Protein AF-A0A962SXX5-F1 (afdb_monomer_lite)

Foldseek 3Di:
DDPDPVNVVVVVVVVVVVVVVVVLVVLVVVLVVLVVVLVVLCVVLVVLLVVLVVVLVVDDDPVNVVSVVSNVVSVVVNVVSVVVSQVSCVVSVNNDDDDDDDDPVVVVVVVQVVVVVVCVVVVHDDDDDDDD

pLDDT: mean 90.06, std 7.4, range [48.88, 96.25]

Structure (mmCIF, N/CA/C/O backbone):
data_AF-A0A962SXX5-F1
#
_entry.id   AF-A0A962SXX5-F1
#
loop_
_atom_site.group_PDB
_atom_site.id
_atom_site.type_symbol
_atom_site.label_atom_id
_atom_site.label_alt_id
_atom_site.label_comp_id
_atom_site.label_asym_id
_atom_site.label_entity_id
_atom_site.label_seq_id
_atom_site.pdbx_PDB_ins_code
_atom_site.Cartn_x
_atom_site.Cartn_y
_atom_site.Cartn_z
_atom_site.occupancy
_atom_site.B_iso_or_equiv
_atom_site.auth_seq_id
_atom_site.auth_comp_id
_atom_site.auth_asym_id
_atom_site.auth_atom_id
_atom_site.pdbx_PDB_model_num
ATOM 1 N N . MET A 1 1 ? -29.299 -9.006 51.565 1.00 48.88 1 MET A N 1
ATOM 2 C CA . MET A 1 1 ? -28.475 -8.258 50.596 1.00 48.88 1 MET A CA 1
ATOM 3 C C . MET A 1 1 ? -28.965 -8.668 49.221 1.00 48.88 1 MET A C 1
ATOM 5 O O . MET A 1 1 ? -28.519 -9.676 48.695 1.00 48.88 1 MET A O 1
ATOM 9 N N . SER A 1 2 ? -30.019 -8.005 48.750 1.00 51.28 2 SER A N 1
ATOM 10 C CA . SER A 1 2 ? -30.681 -8.335 47.489 1.00 51.28 2 SER A CA 1
ATOM 11 C C . SER A 1 2 ? -29.901 -7.634 46.387 1.00 51.28 2 SER A C 1
ATOM 13 O O . SER A 1 2 ? -29.939 -6.412 46.320 1.00 51.28 2 SER A O 1
ATOM 15 N N . THR A 1 3 ? -29.122 -8.369 45.598 1.00 60.16 3 THR A N 1
ATOM 16 C CA . THR A 1 3 ? -28.540 -7.825 44.368 1.00 60.16 3 THR A CA 1
ATOM 17 C C . THR A 1 3 ? -29.693 -7.527 43.423 1.00 60.16 3 THR A C 1
ATOM 19 O O . THR A 1 3 ? -30.331 -8.451 42.917 1.00 60.16 3 THR A O 1
ATOM 22 N N . ASP A 1 4 ? -30.004 -6.243 43.281 1.00 75.00 4 ASP A N 1
ATOM 23 C CA . ASP A 1 4 ? -31.026 -5.744 42.374 1.00 75.00 4 ASP A CA 1
ATOM 24 C C . ASP A 1 4 ? -30.645 -6.156 40.937 1.00 75.00 4 ASP A C 1
ATOM 26 O O . ASP A 1 4 ? -29.488 -5.971 40.541 1.00 75.00 4 ASP A O 1
ATOM 30 N N . PRO A 1 5 ? -31.563 -6.738 40.141 1.00 72.44 5 PRO A N 1
ATOM 31 C CA . PRO A 1 5 ? -31.323 -7.037 38.730 1.00 72.44 5 PRO A CA 1
ATOM 32 C C . PRO A 1 5 ? -30.720 -5.860 37.944 1.00 72.44 5 PRO A C 1
ATOM 34 O O . PRO A 1 5 ? -29.939 -6.084 37.020 1.00 72.44 5 PRO A O 1
ATOM 37 N N . SER A 1 6 ? -31.027 -4.617 38.334 1.00 78.56 6 SER A N 1
ATOM 38 C CA . SER A 1 6 ? -30.458 -3.404 37.734 1.00 78.56 6 SER A CA 1
ATOM 39 C C . SER A 1 6 ? -28.938 -3.284 37.931 1.00 78.56 6 SER A C 1
ATOM 41 O O . SER A 1 6 ? -28.228 -2.888 37.004 1.00 78.56 6 SER A O 1
ATOM 43 N N . ASP A 1 7 ? -28.407 -3.671 39.094 1.00 84.50 7 ASP A N 1
ATOM 44 C CA . ASP A 1 7 ? -26.971 -3.569 39.397 1.00 84.50 7 ASP A CA 1
ATOM 45 C C . ASP A 1 7 ? -26.148 -4.577 38.583 1.00 84.50 7 ASP A C 1
ATOM 47 O O . ASP A 1 7 ? -25.047 -4.272 38.117 1.00 84.50 7 ASP A O 1
ATOM 51 N N . ALA A 1 8 ? -26.700 -5.775 38.359 1.00 86.12 8 ALA A N 1
ATOM 52 C CA . ALA A 1 8 ? -26.064 -6.807 37.543 1.00 86.12 8 ALA A CA 1
ATOM 53 C C . ALA A 1 8 ? -25.975 -6.390 36.065 1.00 86.12 8 ALA A C 1
ATOM 55 O O . ALA A 1 8 ? -24.925 -6.556 35.440 1.00 86.12 8 ALA A O 1
ATOM 56 N N . VAL A 1 9 ? -27.041 -5.787 35.525 1.00 90.81 9 VAL A N 1
ATOM 57 C CA . VAL A 1 9 ? -27.070 -5.265 34.148 1.00 90.81 9 VAL A CA 1
ATOM 58 C C . VAL A 1 9 ? -26.069 -4.119 33.979 1.00 90.81 9 VAL A C 1
ATOM 60 O O . VAL A 1 9 ? -25.283 -4.128 33.033 1.00 90.81 9 VAL A O 1
ATOM 63 N N . GLN A 1 10 ? -26.011 -3.175 34.923 1.00 92.06 10 GLN A N 1
ATOM 64 C CA . GLN A 1 10 ? -25.054 -2.061 34.870 1.00 92.06 10 GLN A CA 1
ATOM 65 C C . GLN A 1 10 ? -23.593 -2.524 34.975 1.00 92.06 10 GLN A C 1
ATOM 67 O O . GLN A 1 10 ? -22.716 -2.000 34.280 1.00 92.06 10 GLN A O 1
ATOM 72 N N . ALA A 1 11 ? -23.309 -3.517 35.823 1.00 91.31 11 ALA A N 1
ATOM 73 C CA . ALA A 1 11 ? -21.978 -4.108 35.926 1.00 91.31 11 ALA A CA 1
ATOM 74 C C . ALA A 1 11 ? -21.571 -4.813 34.621 1.00 91.31 11 ALA A C 1
ATOM 76 O O . ALA A 1 11 ? -20.440 -4.639 34.155 1.00 91.31 11 ALA A O 1
ATOM 77 N N . GLN A 1 12 ? -22.500 -5.547 34.001 1.00 93.69 12 GLN A N 1
ATOM 78 C CA . GLN A 1 12 ? -22.280 -6.227 32.726 1.00 93.69 12 GLN A CA 1
ATOM 79 C C . GLN A 1 12 ? -22.055 -5.232 31.579 1.00 93.69 12 GLN A C 1
ATOM 81 O O . GLN A 1 12 ? -21.103 -5.391 30.815 1.00 93.69 12 GLN A O 1
ATOM 86 N N . GLU A 1 13 ? -22.851 -4.163 31.488 1.00 94.44 13 GLU A N 1
ATOM 87 C CA . GLU A 1 13 ? -22.635 -3.086 30.513 1.00 94.44 13 GLU A CA 1
ATOM 88 C C . GLU A 1 13 ? -21.265 -2.425 30.684 1.00 94.44 13 GLU A C 1
ATOM 90 O O . GLU A 1 13 ? -20.565 -2.166 29.702 1.00 94.44 13 GLU A O 1
ATOM 95 N N . ARG A 1 14 ? -20.844 -2.166 31.928 1.00 94.31 14 ARG A N 1
ATOM 96 C CA . ARG A 1 14 ? -19.524 -1.587 32.202 1.00 94.31 14 ARG A CA 1
ATOM 97 C C . ARG A 1 14 ? -18.401 -2.535 31.775 1.00 94.31 14 ARG A C 1
ATOM 99 O O . ARG A 1 14 ? -17.416 -2.071 31.201 1.00 94.31 14 ARG A O 1
ATOM 106 N N . GLN A 1 15 ? -18.538 -3.839 32.020 1.00 95.19 15 GLN A N 1
ATOM 107 C CA . GLN A 1 15 ? -17.569 -4.835 31.555 1.00 95.19 15 GLN A CA 1
ATOM 108 C C . GLN A 1 15 ? -17.505 -4.907 30.026 1.00 95.19 15 GLN A C 1
ATOM 110 O O . GLN A 1 15 ? -16.404 -4.914 29.478 1.00 95.19 15 GLN A O 1
ATOM 115 N N . LEU A 1 16 ? -18.654 -4.891 29.346 1.00 94.62 16 LEU A N 1
ATOM 116 C CA . LEU A 1 16 ? -18.737 -4.851 27.883 1.00 94.62 16 LEU A CA 1
ATOM 117 C C . LEU A 1 16 ? -18.032 -3.614 27.315 1.00 94.62 16 LEU A C 1
ATOM 119 O O . LEU A 1 16 ? -17.178 -3.752 26.444 1.00 94.62 16 LEU A O 1
ATOM 123 N N . ARG A 1 17 ? -18.305 -2.422 27.862 1.00 94.88 17 ARG A N 1
ATOM 124 C CA . ARG A 1 17 ? -17.643 -1.176 27.433 1.00 94.88 17 ARG A CA 1
ATOM 125 C C . ARG A 1 17 ? -16.131 -1.212 27.654 1.00 94.88 17 ARG A C 1
ATOM 127 O O . ARG A 1 17 ? -15.379 -0.779 26.789 1.00 94.88 17 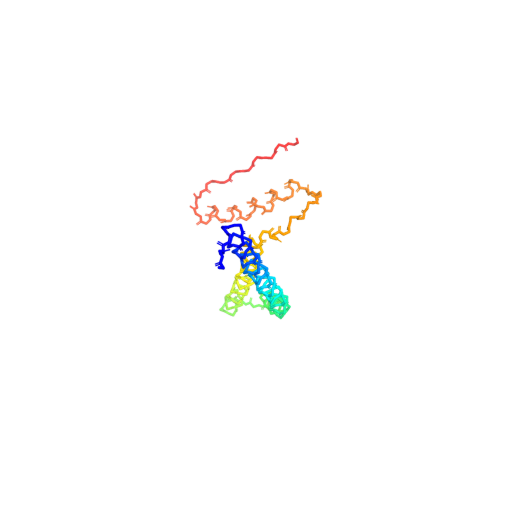ARG A O 1
ATOM 134 N N . LEU A 1 18 ? -15.670 -1.740 28.790 1.00 95.19 18 LEU A N 1
ATOM 135 C CA . LEU A 1 18 ? -14.236 -1.883 29.071 1.00 95.19 18 LEU A CA 1
ATOM 136 C C . LEU A 1 18 ? -13.558 -2.880 28.125 1.00 95.19 18 LEU A C 1
ATOM 138 O O . LEU A 1 18 ? -12.444 -2.629 27.668 1.00 95.19 18 LEU A O 1
ATOM 142 N N . ALA A 1 19 ? -14.214 -4.003 27.830 1.00 93.62 19 ALA A N 1
ATOM 143 C CA . ALA A 1 19 ? -13.713 -4.987 26.878 1.00 93.62 19 ALA A CA 1
ATOM 144 C C . ALA A 1 19 ? -13.637 -4.400 25.460 1.00 93.62 19 ALA A C 1
ATOM 146 O O . ALA A 1 19 ? -12.619 -4.562 24.790 1.00 93.62 19 ALA A O 1
ATOM 147 N N . GLN A 1 20 ? -14.666 -3.657 25.046 1.00 93.06 20 GLN A N 1
ATOM 148 C CA . GLN A 1 20 ? -14.701 -2.969 23.760 1.00 93.06 20 GLN A CA 1
ATOM 149 C C . GLN A 1 20 ? -13.585 -1.920 23.646 1.00 93.06 20 GLN A C 1
ATOM 151 O O . GLN A 1 20 ? -12.819 -1.954 22.689 1.00 93.06 20 GLN A O 1
ATOM 156 N N . ALA A 1 21 ? -13.417 -1.056 24.652 1.00 92.31 21 ALA A N 1
ATOM 157 C CA . ALA A 1 21 ? -12.369 -0.034 24.647 1.00 92.31 21 ALA A CA 1
ATOM 158 C C . ALA A 1 21 ? -10.955 -0.638 24.552 1.00 92.31 21 ALA A C 1
ATOM 160 O O . ALA A 1 21 ? -10.106 -0.129 23.820 1.00 92.31 21 ALA A O 1
ATOM 161 N N . ARG A 1 22 ? -10.704 -1.759 25.246 1.00 92.88 22 ARG A N 1
ATOM 162 C CA . ARG A 1 22 ? -9.433 -2.497 25.140 1.00 92.88 22 ARG A CA 1
ATOM 163 C C . ARG A 1 22 ? -9.226 -3.101 23.752 1.00 92.88 22 ARG A C 1
ATOM 165 O O . ARG A 1 22 ? -8.109 -3.074 23.241 1.00 92.88 22 ARG A O 1
ATOM 172 N N . ALA A 1 23 ? -10.280 -3.642 23.143 1.00 89.12 23 ALA A N 1
ATOM 173 C CA . ALA A 1 23 ? -10.213 -4.180 21.787 1.00 89.12 23 ALA A CA 1
ATOM 174 C C . ALA A 1 23 ? -9.909 -3.077 20.755 1.00 89.12 23 ALA A C 1
ATOM 176 O O . ALA A 1 23 ? -9.050 -3.258 19.893 1.00 89.12 23 ALA A O 1
ATOM 177 N N . GLU A 1 24 ? -10.547 -1.912 20.884 1.00 89.44 24 GLU A N 1
ATOM 178 C CA . GLU A 1 24 ? -10.306 -0.740 20.031 1.00 89.44 24 GLU A CA 1
ATOM 179 C C . GLU A 1 24 ? -8.882 -0.188 20.192 1.00 89.44 24 GLU A C 1
ATOM 181 O O . GLU A 1 24 ? -8.228 0.168 19.211 1.00 89.44 24 GLU A O 1
ATOM 186 N N . GLU A 1 25 ? -8.356 -0.140 21.419 1.00 90.69 25 GLU A N 1
ATOM 187 C CA . GLU A 1 25 ? -6.965 0.239 21.679 1.00 90.69 25 GLU A CA 1
ATOM 188 C C . GLU A 1 25 ? -5.972 -0.724 21.014 1.00 90.69 25 GLU A C 1
ATOM 190 O O . GLU A 1 25 ? -5.072 -0.275 20.301 1.00 90.69 25 GLU A O 1
ATOM 195 N N . GLY A 1 26 ? -6.177 -2.035 21.172 1.00 89.06 26 GLY A N 1
ATOM 196 C CA . GLY A 1 26 ? -5.350 -3.051 20.520 1.00 89.06 26 GLY A CA 1
ATOM 197 C C . GLY A 1 26 ? -5.394 -2.960 18.991 1.00 89.06 26 GLY A C 1
ATOM 198 O O . GLY A 1 26 ? -4.352 -3.048 18.338 1.00 89.06 26 GLY A O 1
ATOM 199 N N . SER A 1 27 ? -6.578 -2.720 18.419 1.00 88.50 27 SER A N 1
ATOM 200 C CA . SER A 1 27 ? -6.754 -2.531 16.974 1.00 88.50 27 SER A CA 1
ATOM 201 C C . SER A 1 27 ? -5.981 -1.312 16.461 1.00 88.50 27 SER A C 1
ATOM 203 O O . SER A 1 27 ? -5.179 -1.427 15.531 1.00 88.50 27 SER A O 1
ATOM 205 N N . ARG A 1 28 ? -6.112 -0.159 17.132 1.00 88.69 28 ARG A N 1
ATOM 206 C CA . ARG A 1 28 ? -5.370 1.062 16.771 1.00 88.69 28 ARG A CA 1
ATOM 207 C C . ARG A 1 28 ? -3.857 0.868 16.840 1.00 88.69 28 ARG A C 1
ATOM 209 O O . ARG A 1 28 ? -3.155 1.283 15.921 1.00 88.69 28 ARG A O 1
ATOM 216 N N . ALA A 1 29 ? -3.354 0.221 17.893 1.00 90.44 29 ALA A N 1
ATOM 217 C CA . ALA A 1 29 ? -1.926 -0.059 18.033 1.00 90.44 29 ALA A CA 1
ATOM 218 C C . ALA A 1 29 ? -1.407 -0.963 16.902 1.00 90.44 29 ALA A C 1
ATOM 220 O O . ALA A 1 29 ? -0.347 -0.698 16.334 1.00 90.44 29 ALA A O 1
ATOM 221 N N . ARG A 1 30 ? -2.180 -1.991 16.524 1.00 90.00 30 ARG A N 1
ATOM 222 C CA . ARG A 1 30 ? -1.852 -2.886 15.406 1.00 90.00 30 ARG A CA 1
ATOM 223 C C . ARG A 1 30 ? -1.803 -2.142 14.070 1.00 90.00 30 ARG A C 1
ATOM 225 O O . ARG A 1 30 ? -0.859 -2.342 13.312 1.00 90.00 30 ARG A O 1
ATOM 232 N N . ILE A 1 31 ? -2.779 -1.277 13.790 1.00 91.12 31 ILE A N 1
ATOM 233 C CA . ILE A 1 31 ? -2.816 -0.481 12.553 1.00 91.12 31 ILE A CA 1
ATOM 234 C C . ILE A 1 31 ? -1.627 0.476 12.490 1.00 91.12 31 ILE A C 1
ATOM 236 O O . ILE A 1 31 ? -0.938 0.521 11.475 1.00 91.12 31 ILE A O 1
ATOM 240 N N . ALA A 1 32 ? -1.347 1.199 13.577 1.00 90.69 32 ALA A N 1
ATOM 241 C CA . ALA A 1 32 ? -0.216 2.121 13.639 1.00 90.69 32 ALA A CA 1
ATOM 242 C C . ALA A 1 32 ? 1.121 1.397 13.411 1.00 90.69 32 ALA A C 1
ATOM 244 O O . ALA A 1 32 ? 1.971 1.876 12.663 1.00 90.69 32 ALA A O 1
ATOM 245 N N . PHE A 1 33 ? 1.285 0.212 14.005 1.00 91.81 33 PHE A N 1
ATOM 246 C CA . PHE A 1 33 ? 2.454 -0.628 13.772 1.00 91.81 33 PHE A CA 1
ATOM 247 C C . PHE A 1 33 ? 2.588 -1.028 12.295 1.00 91.81 33 PHE A C 1
ATOM 249 O O . PHE A 1 33 ? 3.650 -0.835 11.705 1.00 91.81 33 PHE A O 1
ATOM 256 N N . LEU A 1 34 ? 1.514 -1.532 11.676 1.00 91.69 34 LEU A N 1
ATOM 257 C CA . LEU A 1 34 ? 1.523 -1.930 10.264 1.00 91.69 34 LEU A CA 1
ATOM 258 C C . LEU A 1 34 ? 1.790 -0.749 9.324 1.00 91.69 34 LEU A C 1
ATOM 260 O O . LEU A 1 34 ? 2.546 -0.898 8.367 1.00 91.69 34 LEU A O 1
ATOM 264 N N . ALA A 1 35 ? 1.220 0.423 9.606 1.00 90.69 35 ALA A N 1
ATOM 265 C CA . ALA A 1 35 ? 1.450 1.632 8.821 1.00 90.69 35 ALA A CA 1
ATOM 266 C C . ALA A 1 35 ? 2.928 2.049 8.858 1.00 90.69 35 ALA A C 1
ATOM 268 O O . ALA A 1 35 ? 3.535 2.266 7.809 1.00 90.69 35 ALA A O 1
ATOM 269 N N . ASN A 1 36 ? 3.532 2.080 10.050 1.00 91.94 36 ASN A N 1
ATOM 270 C CA . ASN A 1 36 ? 4.946 2.419 10.209 1.00 91.94 36 ASN A CA 1
ATOM 271 C C . ASN A 1 36 ? 5.85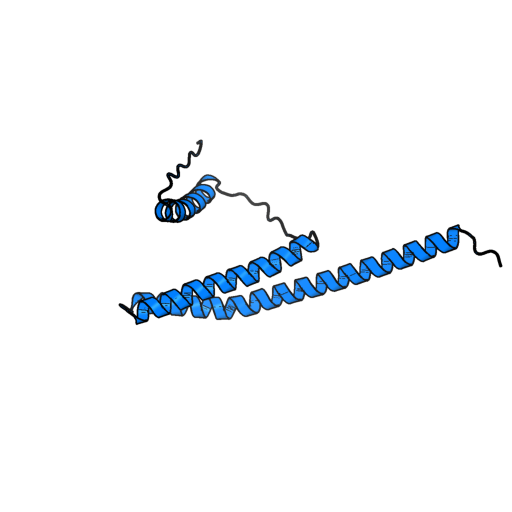2 1.418 9.481 1.00 91.94 36 ASN A C 1
ATOM 273 O O . ASN A 1 36 ? 6.713 1.823 8.703 1.00 91.94 36 ASN A O 1
ATOM 277 N N . MET A 1 37 ? 5.608 0.116 9.657 1.00 92.25 37 MET A N 1
ATOM 278 C CA . MET A 1 37 ? 6.356 -0.927 8.948 1.00 92.25 37 MET A CA 1
ATOM 279 C C . MET A 1 37 ? 6.189 -0.824 7.429 1.00 92.25 37 MET A C 1
ATOM 281 O O . MET A 1 37 ? 7.163 -0.973 6.697 1.00 92.25 37 MET A O 1
ATOM 285 N N . SER A 1 38 ? 4.988 -0.508 6.938 1.00 93.12 38 SER A N 1
ATOM 286 C CA . SER A 1 38 ? 4.740 -0.299 5.508 1.00 93.12 38 SER A CA 1
ATOM 287 C C . SER A 1 38 ? 5.595 0.837 4.940 1.00 93.12 38 SER A C 1
ATOM 289 O O . SER A 1 38 ? 6.239 0.670 3.902 1.00 93.12 38 SER A O 1
ATOM 291 N N . HIS A 1 39 ? 5.681 1.972 5.640 1.00 93.19 39 HIS A N 1
ATOM 292 C CA . HIS A 1 39 ? 6.539 3.089 5.238 1.00 93.19 39 HIS A CA 1
ATOM 293 C C . HIS A 1 39 ? 8.036 2.742 5.287 1.00 93.19 39 HIS A C 1
ATOM 295 O O . HIS A 1 39 ? 8.775 3.057 4.344 1.00 93.19 39 HIS A O 1
ATOM 301 N N . GLU A 1 40 ? 8.480 2.071 6.351 1.00 94.94 40 GLU A N 1
ATOM 302 C CA . GLU A 1 40 ? 9.881 1.678 6.531 1.00 94.94 40 GLU A CA 1
ATOM 303 C C . GLU A 1 40 ? 10.338 0.623 5.524 1.00 94.94 40 GLU A C 1
ATOM 305 O O . GLU A 1 40 ? 11.488 0.666 5.102 1.00 94.94 40 GLU A O 1
ATOM 310 N N . ILE A 1 41 ? 9.454 -0.281 5.086 1.00 92.50 41 ILE A N 1
ATOM 311 C CA . ILE A 1 41 ? 9.773 -1.281 4.056 1.00 92.50 41 ILE A CA 1
ATOM 312 C C . ILE A 1 41 ? 9.694 -0.677 2.651 1.00 92.50 41 ILE A C 1
ATOM 314 O O . ILE A 1 41 ? 10.536 -0.973 1.801 1.00 92.50 41 ILE A O 1
ATOM 318 N N . ARG A 1 42 ? 8.716 0.199 2.388 1.00 91.44 42 ARG A N 1
ATOM 319 C CA . ARG A 1 42 ? 8.548 0.829 1.070 1.00 91.44 42 ARG A CA 1
ATOM 320 C C . ARG A 1 42 ? 9.787 1.617 0.660 1.00 91.44 42 ARG A C 1
ATOM 322 O O . ARG A 1 42 ? 10.200 1.529 -0.486 1.00 91.44 42 ARG A O 1
ATOM 329 N N . THR A 1 43 ? 10.395 2.361 1.578 1.00 93.75 43 THR A N 1
ATOM 330 C CA . THR A 1 43 ? 11.556 3.217 1.278 1.00 93.75 43 THR A CA 1
ATOM 331 C C . THR A 1 43 ? 12.753 2.450 0.675 1.00 93.75 43 THR A C 1
ATOM 333 O O . THR A 1 43 ? 13.156 2.779 -0.445 1.00 93.75 43 THR A O 1
ATOM 336 N N . PRO A 1 44 ? 13.319 1.417 1.330 1.00 95.19 44 PRO A N 1
ATOM 337 C CA . PRO A 1 44 ? 14.408 0.629 0.758 1.00 95.19 44 PRO A CA 1
ATOM 338 C C . PRO A 1 44 ? 13.966 -0.175 -0.470 1.00 95.19 44 PRO A C 1
ATOM 340 O O . PRO A 1 44 ? 14.749 -0.328 -1.404 1.00 95.19 44 PRO A O 1
ATOM 343 N N . LEU A 1 45 ? 12.718 -0.653 -0.515 1.00 94.56 45 LEU A N 1
ATOM 344 C CA . LEU A 1 45 ? 12.220 -1.434 -1.647 1.00 94.56 45 LEU A CA 1
ATOM 345 C C . LEU A 1 45 ? 12.068 -0.586 -2.916 1.00 94.56 45 LEU A C 1
ATOM 347 O O . LEU A 1 45 ? 12.483 -1.019 -3.987 1.00 94.56 45 LEU A O 1
ATOM 351 N N . THR A 1 46 ? 11.571 0.647 -2.795 1.00 91.12 46 THR A N 1
ATOM 352 C CA . THR A 1 46 ? 11.531 1.622 -3.896 1.00 91.12 46 THR A CA 1
ATOM 353 C C . THR A 1 46 ? 12.935 1.914 -4.424 1.00 91.12 46 THR A C 1
ATOM 355 O O . THR A 1 46 ? 13.125 1.981 -5.636 1.00 91.12 46 THR A O 1
ATOM 358 N N . ALA A 1 47 ? 13.937 2.038 -3.545 1.00 96.25 47 ALA A N 1
ATOM 359 C CA . ALA A 1 47 ? 15.323 2.219 -3.975 1.00 96.25 47 ALA A CA 1
ATOM 360 C C . ALA A 1 47 ? 15.846 0.996 -4.751 1.00 96.25 47 ALA A C 1
ATOM 362 O O . ALA A 1 47 ? 16.415 1.156 -5.829 1.00 96.25 47 ALA A O 1
ATOM 363 N N . ILE A 1 48 ? 15.609 -0.223 -4.247 1.00 94.62 48 ILE A N 1
ATOM 364 C CA . ILE A 1 48 ? 15.979 -1.475 -4.933 1.00 94.62 48 ILE A CA 1
ATOM 365 C C . ILE A 1 48 ? 15.322 -1.557 -6.315 1.00 94.62 48 ILE A C 1
ATOM 367 O O . ILE A 1 48 ? 16.001 -1.880 -7.288 1.00 94.62 48 ILE A O 1
ATOM 371 N N . LEU A 1 49 ? 14.029 -1.238 -6.415 1.00 95.06 49 LEU A N 1
ATOM 372 C CA . LEU A 1 49 ? 13.294 -1.246 -7.680 1.00 95.06 49 LEU A CA 1
ATOM 373 C C . LEU A 1 49 ? 13.837 -0.207 -8.668 1.00 95.06 49 LEU A C 1
ATOM 375 O O . LEU A 1 49 ? 14.054 -0.551 -9.826 1.00 95.06 49 LEU A O 1
ATOM 379 N N . GLY A 1 50 ? 14.145 1.011 -8.213 1.00 93.62 50 GLY A N 1
ATOM 380 C CA . GLY A 1 50 ? 14.742 2.046 -9.065 1.00 93.62 50 GLY A CA 1
ATOM 381 C C . GLY A 1 50 ? 16.138 1.669 -9.579 1.00 93.62 50 GLY A C 1
ATOM 382 O O . GLY A 1 50 ? 16.464 1.901 -10.746 1.00 93.62 50 GLY A O 1
ATOM 383 N N . PHE A 1 51 ? 16.962 1.021 -8.747 1.00 95.62 51 PHE A N 1
ATOM 384 C CA . PHE A 1 51 ? 18.250 0.482 -9.199 1.00 95.62 51 PHE A CA 1
ATOM 385 C C . PHE A 1 51 ? 18.078 -0.682 -10.175 1.00 95.62 51 PHE A C 1
ATOM 387 O O . PHE A 1 51 ? 18.809 -0.752 -11.161 1.00 95.62 51 PHE A O 1
ATOM 394 N N . ALA A 1 52 ? 17.120 -1.577 -9.927 1.00 94.56 52 ALA A N 1
ATOM 395 C CA . ALA A 1 52 ? 16.811 -2.683 -10.826 1.00 94.56 52 ALA A CA 1
ATOM 396 C C . ALA A 1 52 ? 16.325 -2.172 -12.193 1.00 94.56 52 ALA A C 1
ATOM 398 O O . ALA A 1 52 ? 16.783 -2.663 -13.218 1.00 94.56 52 ALA A O 1
ATOM 399 N N . GLU A 1 53 ? 15.479 -1.141 -12.220 1.00 93.00 53 GLU A N 1
ATOM 400 C CA . GLU A 1 53 ? 15.040 -0.468 -13.447 1.00 93.00 53 GLU A CA 1
ATOM 401 C C . GLU A 1 53 ? 16.218 0.118 -14.228 1.00 93.00 53 GLU A C 1
ATOM 403 O O . GLU A 1 53 ? 16.444 -0.267 -15.375 1.00 93.00 53 GLU A O 1
ATOM 408 N N . THR A 1 54 ? 17.049 0.931 -13.569 1.00 95.50 54 THR A N 1
ATOM 409 C CA . THR A 1 54 ? 18.248 1.530 -14.183 1.00 95.50 54 THR A CA 1
ATOM 410 C C . THR A 1 54 ? 19.217 0.466 -14.718 1.00 95.50 54 THR A C 1
ATOM 412 O O . THR A 1 54 ? 19.862 0.644 -15.753 1.00 95.50 54 THR A O 1
ATOM 415 N N . LEU A 1 55 ? 19.359 -0.654 -14.003 1.00 94.81 55 LEU A N 1
ATOM 416 C CA . LEU A 1 55 ? 20.220 -1.758 -14.414 1.00 94.81 55 LEU A CA 1
ATOM 417 C C . LEU A 1 55 ? 19.629 -2.511 -15.617 1.00 94.81 55 LEU A C 1
ATOM 419 O O . LEU A 1 55 ? 20.366 -2.873 -16.534 1.00 94.81 55 LEU A O 1
ATOM 423 N N . GLY A 1 56 ? 18.308 -2.696 -15.648 1.00 94.12 56 GLY A N 1
ATOM 424 C CA . GLY A 1 56 ? 17.583 -3.351 -16.737 1.00 94.12 56 GLY A CA 1
ATOM 425 C C . GLY A 1 56 ? 17.737 -2.650 -18.088 1.00 94.12 56 GLY A C 1
ATOM 426 O O . GLY A 1 56 ? 17.780 -3.321 -19.114 1.00 94.12 56 GLY A O 1
ATOM 427 N N . GLU A 1 57 ? 17.919 -1.328 -18.104 1.00 93.44 57 GLU A N 1
ATOM 428 C CA . GLU A 1 57 ? 18.186 -0.564 -19.334 1.00 93.44 57 GLU A CA 1
ATOM 429 C C . GLU A 1 57 ? 19.528 -0.920 -20.000 1.00 93.44 57 GLU A C 1
ATOM 431 O O . GLU A 1 57 ? 19.721 -0.670 -21.190 1.00 93.44 57 GLU A O 1
ATOM 436 N N . ARG A 1 58 ? 20.474 -1.489 -19.240 1.00 93.19 58 ARG A N 1
ATOM 437 C CA . ARG A 1 58 ? 21.855 -1.759 -19.683 1.00 93.19 58 ARG A CA 1
ATOM 438 C C . ARG A 1 58 ? 22.151 -3.239 -19.917 1.00 93.19 58 ARG A C 1
ATOM 440 O O . ARG A 1 58 ? 23.210 -3.564 -20.451 1.00 93.19 58 ARG A O 1
ATOM 447 N N . LEU A 1 59 ? 21.259 -4.127 -19.485 1.00 94.69 59 LEU A N 1
ATOM 448 C CA . LEU A 1 59 ? 21.450 -5.575 -19.531 1.00 94.69 59 LEU A CA 1
ATOM 449 C C . LEU A 1 59 ? 20.693 -6.219 -20.692 1.00 94.69 59 LEU A C 1
ATOM 451 O O . LEU A 1 59 ? 19.705 -5.697 -21.199 1.00 94.69 59 LEU A O 1
ATOM 455 N N . THR A 1 60 ? 21.147 -7.405 -21.095 1.00 92.56 60 THR A N 1
ATOM 456 C CA . THR A 1 60 ? 20.485 -8.231 -22.112 1.00 92.56 60 THR A CA 1
ATOM 457 C C . THR A 1 60 ? 20.545 -9.706 -21.724 1.00 92.56 60 THR A C 1
ATOM 459 O O . THR A 1 60 ? 21.302 -10.098 -20.837 1.00 92.56 60 THR A O 1
ATOM 462 N N . GLY A 1 61 ? 19.731 -10.537 -22.380 1.00 94.38 61 GLY A N 1
ATOM 463 C CA . GLY A 1 61 ? 19.741 -11.983 -22.162 1.00 94.38 61 GLY A CA 1
ATOM 464 C C . GLY A 1 61 ? 19.370 -12.373 -20.729 1.00 94.38 61 GLY A C 1
ATOM 465 O O . GLY A 1 61 ? 18.404 -11.857 -20.169 1.00 94.38 61 GLY A O 1
ATOM 466 N N . HIS A 1 62 ? 20.135 -13.300 -20.153 1.00 94.38 62 HIS A N 1
ATOM 467 C CA . HIS A 1 62 ? 19.838 -13.908 -18.856 1.00 94.38 62 HIS A CA 1
ATOM 468 C C . HIS A 1 62 ? 19.844 -12.903 -17.692 1.00 94.38 62 HIS A C 1
ATOM 470 O O . HIS A 1 62 ? 18.948 -12.933 -16.851 1.00 94.38 62 HIS A O 1
ATOM 476 N N . ASP A 1 63 ? 20.791 -11.963 -17.666 1.00 94.62 63 ASP A N 1
ATOM 477 C CA . ASP A 1 63 ? 20.894 -10.996 -16.565 1.00 94.62 63 ASP A CA 1
ATOM 478 C C . ASP A 1 63 ? 19.697 -10.030 -16.539 1.00 94.62 63 ASP A C 1
ATOM 480 O O . ASP A 1 63 ? 19.210 -9.657 -15.470 1.00 94.62 63 ASP A O 1
ATOM 484 N N . LEU A 1 64 ? 19.158 -9.680 -17.714 1.00 94.81 64 LEU A N 1
ATOM 485 C CA . LEU A 1 64 ? 17.924 -8.897 -17.814 1.00 94.81 64 LEU A CA 1
ATOM 486 C C . LEU A 1 64 ? 16.715 -9.674 -17.270 1.00 94.81 64 LEU A C 1
ATOM 488 O O . LEU A 1 64 ? 15.834 -9.089 -16.642 1.00 94.81 64 LEU A O 1
ATOM 492 N N . GLU A 1 65 ? 16.660 -10.986 -17.494 1.00 93.00 65 GLU A N 1
ATOM 493 C CA . GLU A 1 65 ? 15.595 -11.835 -16.958 1.00 93.00 65 GLU A CA 1
ATOM 494 C C . GLU A 1 65 ? 15.636 -11.884 -15.423 1.00 93.00 65 GLU A C 1
ATOM 496 O O . GLU A 1 65 ? 14.600 -11.718 -14.777 1.00 93.00 65 GLU A O 1
ATOM 501 N N . LEU A 1 66 ? 16.829 -12.004 -14.831 1.00 95.44 66 LEU A N 1
ATOM 502 C CA . LEU A 1 66 ? 17.017 -11.940 -13.378 1.00 95.44 66 LEU A CA 1
ATOM 503 C C . LEU A 1 66 ? 16.557 -10.593 -12.802 1.00 95.44 66 LEU A C 1
ATOM 505 O O . LEU A 1 66 ? 15.836 -10.566 -11.803 1.00 95.44 66 LEU A O 1
ATOM 509 N N . VAL A 1 67 ? 16.904 -9.479 -13.453 1.00 95.94 67 VAL A N 1
ATOM 510 C CA . VAL A 1 67 ? 16.446 -8.142 -13.041 1.00 95.94 67 VAL A CA 1
ATOM 511 C C . VAL A 1 67 ? 14.924 -8.015 -13.114 1.00 95.94 67 VAL A C 1
ATOM 513 O O . VAL A 1 67 ? 14.309 -7.533 -12.163 1.00 95.94 67 VAL A O 1
ATOM 516 N N . ARG A 1 68 ? 14.287 -8.517 -14.176 1.00 91.75 68 ARG A N 1
ATOM 517 C CA . ARG A 1 68 ? 12.816 -8.523 -14.288 1.00 91.75 68 ARG A CA 1
ATOM 518 C C . ARG A 1 68 ? 12.151 -9.359 -13.197 1.00 91.75 68 ARG A C 1
ATOM 520 O O . ARG A 1 68 ? 11.090 -8.987 -12.698 1.00 91.75 68 ARG A O 1
ATOM 527 N N . ILE A 1 69 ? 12.766 -10.474 -12.798 1.00 92.88 69 ILE A N 1
ATOM 528 C CA . ILE A 1 69 ? 12.296 -11.279 -11.664 1.00 92.88 69 ILE A CA 1
ATOM 529 C C . ILE A 1 69 ? 12.383 -10.464 -10.368 1.00 92.88 69 ILE A C 1
ATOM 531 O O . ILE A 1 69 ? 11.417 -10.463 -9.603 1.00 92.88 69 ILE A O 1
ATOM 535 N N . ILE A 1 70 ? 13.488 -9.753 -10.124 1.00 94.25 70 ILE A N 1
ATOM 536 C CA . ILE A 1 70 ? 13.639 -8.870 -8.954 1.00 94.25 70 ILE A CA 1
ATOM 537 C C . ILE A 1 70 ? 12.544 -7.799 -8.949 1.00 94.25 70 ILE A C 1
ATOM 539 O O . ILE A 1 70 ? 11.868 -7.639 -7.934 1.00 94.25 70 ILE A O 1
ATOM 543 N N . GLN A 1 71 ? 12.321 -7.124 -10.081 1.00 93.06 71 GLN A N 1
ATOM 544 C CA . GLN A 1 71 ? 11.292 -6.090 -10.216 1.00 93.06 71 GLN A CA 1
ATOM 545 C C . GLN A 1 71 ? 9.899 -6.632 -9.896 1.00 93.06 71 GLN A C 1
ATOM 547 O O . GLN A 1 71 ? 9.240 -6.137 -8.984 1.00 93.06 71 GLN A O 1
ATOM 552 N N . ARG A 1 72 ? 9.489 -7.719 -10.562 1.00 92.12 72 ARG A N 1
ATOM 553 C CA . ARG A 1 72 ? 8.163 -8.320 -10.362 1.00 92.12 72 ARG A CA 1
ATOM 554 C C . ARG A 1 72 ? 7.930 -8.742 -8.911 1.00 92.12 72 ARG A C 1
ATOM 556 O O . ARG A 1 72 ? 6.852 -8.516 -8.372 1.00 92.12 72 ARG A O 1
ATOM 563 N N . ASN A 1 73 ? 8.919 -9.373 -8.276 1.00 93.81 73 ASN A N 1
ATOM 564 C CA . ASN A 1 73 ? 8.788 -9.795 -6.879 1.00 93.81 73 ASN A CA 1
ATOM 565 C C . ASN A 1 73 ? 8.779 -8.600 -5.918 1.00 93.81 73 ASN A C 1
ATOM 567 O O . ASN A 1 73 ? 8.042 -8.622 -4.935 1.00 93.81 73 ASN A O 1
ATOM 571 N N . GLY A 1 74 ? 9.567 -7.559 -6.194 1.00 94.31 74 GLY A N 1
ATOM 572 C CA . GLY A 1 74 ? 9.569 -6.340 -5.392 1.00 94.31 74 GLY A CA 1
ATOM 573 C C . GLY A 1 74 ? 8.233 -5.602 -5.471 1.00 94.31 74 GLY A C 1
ATOM 574 O O . GLY A 1 74 ? 7.668 -5.263 -4.436 1.00 94.31 74 GLY A O 1
ATOM 575 N N . GLU A 1 75 ? 7.672 -5.438 -6.669 1.00 91.44 75 GLU A N 1
ATOM 576 C CA . GLU A 1 75 ? 6.329 -4.874 -6.867 1.00 91.44 75 GLU A CA 1
ATOM 577 C C . GLU A 1 75 ? 5.255 -5.699 -6.149 1.00 91.44 75 GLU A C 1
ATOM 579 O O . GLU A 1 75 ? 4.407 -5.149 -5.445 1.00 91.44 75 GLU A O 1
ATOM 584 N N . GLN A 1 76 ? 5.323 -7.029 -6.261 1.00 92.69 76 GLN A N 1
ATOM 585 C CA . GLN A 1 76 ? 4.400 -7.925 -5.567 1.00 92.69 76 GLN A CA 1
ATOM 586 C C . GLN A 1 76 ? 4.502 -7.786 -4.041 1.00 92.69 76 GLN A C 1
ATOM 588 O O . GLN A 1 76 ? 3.481 -7.800 -3.356 1.00 92.69 76 GLN A O 1
ATOM 593 N N . LEU A 1 77 ? 5.710 -7.625 -3.497 1.00 93.94 77 LEU A N 1
ATOM 594 C CA . LEU A 1 77 ? 5.913 -7.414 -2.066 1.00 93.94 77 LEU A CA 1
ATOM 595 C C . LEU A 1 77 ? 5.352 -6.062 -1.601 1.00 93.94 77 LEU A C 1
ATOM 597 O O . LEU A 1 77 ? 4.698 -6.016 -0.560 1.00 93.94 77 LEU A O 1
ATOM 601 N N . VAL A 1 78 ? 5.551 -4.984 -2.374 1.00 91.44 78 VAL A N 1
ATOM 602 C CA . VAL A 1 78 ? 4.928 -3.676 -2.090 1.00 91.44 78 VAL A CA 1
ATOM 603 C C . VAL A 1 78 ? 3.411 -3.824 -2.014 1.00 91.44 78 VAL A C 1
ATOM 605 O O . VAL A 1 78 ? 2.800 -3.329 -1.065 1.00 91.44 78 VAL A O 1
ATOM 608 N N . GLN A 1 79 ? 2.813 -4.521 -2.984 1.00 91.25 79 GLN A N 1
ATOM 609 C CA . GLN A 1 79 ? 1.369 -4.716 -3.024 1.00 91.25 79 GLN A CA 1
ATOM 610 C C . GLN A 1 79 ? 0.874 -5.512 -1.814 1.00 91.25 79 GLN A C 1
ATOM 612 O O . GLN A 1 79 ? -0.037 -5.061 -1.133 1.00 91.25 79 GLN A O 1
ATOM 617 N N . LEU A 1 80 ? 1.523 -6.633 -1.480 1.00 93.88 80 LEU A N 1
ATOM 618 C CA . LEU A 1 80 ? 1.153 -7.457 -0.324 1.00 93.88 80 LEU A CA 1
ATOM 619 C C . LEU A 1 80 ? 1.175 -6.670 0.992 1.00 93.88 80 LEU A C 1
ATOM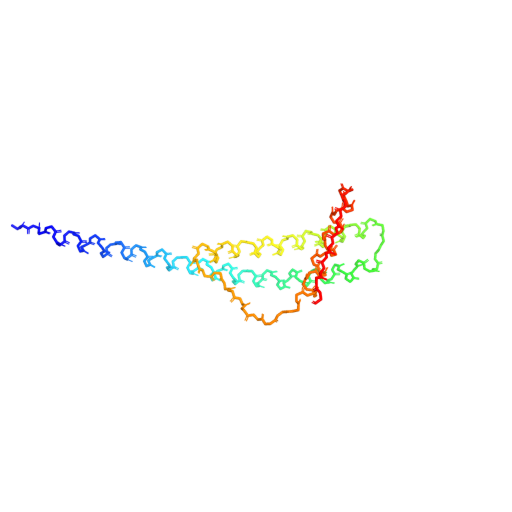 621 O O . LEU A 1 80 ? 0.291 -6.832 1.829 1.00 93.88 80 LEU A O 1
ATOM 625 N N . ILE A 1 81 ? 2.181 -5.816 1.186 1.00 90.25 81 ILE A N 1
ATOM 626 C CA . ILE A 1 81 ? 2.288 -4.990 2.394 1.00 90.25 81 ILE A CA 1
ATOM 627 C C . ILE A 1 81 ? 1.170 -3.941 2.439 1.00 90.25 81 ILE A C 1
ATOM 629 O O . ILE A 1 81 ? 0.604 -3.700 3.507 1.00 90.25 81 ILE A O 1
ATOM 633 N N . SER A 1 82 ? 0.835 -3.337 1.296 1.00 89.69 82 SER A N 1
ATOM 634 C CA . SER A 1 82 ? -0.317 -2.438 1.178 1.00 89.69 82 SER A CA 1
ATOM 635 C C . SER A 1 82 ? -1.633 -3.157 1.484 1.00 89.69 82 SER A C 1
ATOM 637 O O . SER A 1 82 ? -2.391 -2.675 2.319 1.00 89.69 82 SER A O 1
ATOM 639 N N . ASP A 1 83 ? -1.856 -4.342 0.916 1.00 91.62 83 ASP A N 1
ATOM 640 C CA . ASP A 1 83 ? -3.085 -5.116 1.115 1.00 91.62 83 ASP A CA 1
ATOM 641 C C . ASP A 1 83 ? -3.298 -5.482 2.597 1.00 91.62 83 ASP A C 1
ATOM 643 O O . ASP A 1 83 ? -4.410 -5.399 3.118 1.00 91.62 83 ASP A O 1
ATOM 647 N N . VAL A 1 84 ? -2.227 -5.847 3.315 1.00 91.25 84 VAL A N 1
ATOM 648 C CA . VAL A 1 84 ? -2.293 -6.150 4.757 1.00 91.25 84 VAL A CA 1
ATOM 649 C C . VAL A 1 84 ? -2.702 -4.923 5.577 1.00 91.25 84 VAL A C 1
ATOM 651 O O . VAL A 1 84 ? -3.461 -5.055 6.542 1.00 91.25 84 VAL A O 1
ATOM 654 N N . LEU A 1 85 ? -2.208 -3.737 5.214 1.00 89.50 85 LEU A N 1
ATOM 655 C CA . LEU A 1 85 ? -2.593 -2.491 5.874 1.00 89.50 85 LEU A CA 1
ATOM 656 C C . LEU A 1 85 ? -4.055 -2.131 5.577 1.00 89.50 85 LEU A C 1
ATOM 658 O O . LEU A 1 85 ? -4.786 -1.768 6.499 1.00 89.50 85 LEU A O 1
ATOM 662 N N . ASP A 1 86 ? -4.487 -2.279 4.326 1.00 89.88 86 ASP A N 1
ATOM 663 C CA . ASP A 1 86 ? -5.855 -1.974 3.900 1.00 89.88 86 ASP A CA 1
ATOM 664 C C . ASP A 1 86 ? -6.880 -2.870 4.606 1.00 89.88 86 ASP A C 1
ATOM 666 O O . ASP A 1 86 ? -7.904 -2.377 5.081 1.00 89.88 86 ASP A O 1
ATOM 670 N N . ILE A 1 87 ? -6.580 -4.165 4.769 1.00 89.88 87 ILE A N 1
ATOM 671 C CA . ILE A 1 87 ? -7.412 -5.090 5.556 1.00 89.88 87 ILE A CA 1
ATOM 672 C C .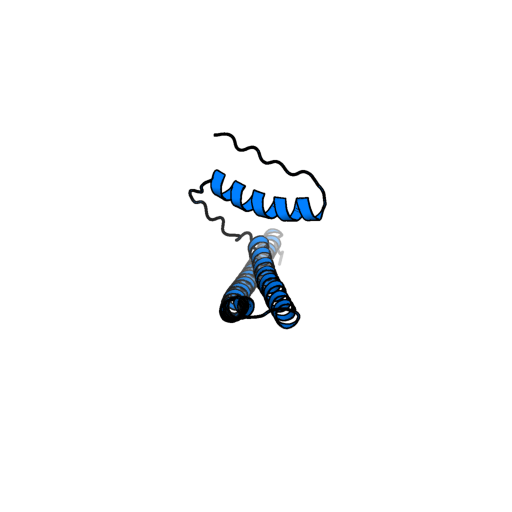 ILE A 1 87 ? -7.522 -4.614 7.008 1.00 89.88 87 ILE A C 1
ATOM 674 O O . ILE A 1 87 ? -8.624 -4.549 7.551 1.00 89.88 87 ILE A O 1
ATOM 678 N N . ALA A 1 88 ? -6.402 -4.236 7.632 1.00 88.44 88 ALA A N 1
ATOM 679 C CA . ALA A 1 88 ? -6.404 -3.774 9.018 1.00 88.44 88 ALA A CA 1
ATOM 680 C C . ALA A 1 88 ? -7.228 -2.485 9.204 1.00 88.44 88 ALA A C 1
ATOM 682 O O . ALA A 1 88 ? -7.959 -2.358 10.186 1.00 88.44 88 ALA A O 1
ATOM 683 N N . LEU A 1 89 ? -7.153 -1.549 8.252 1.00 89.25 89 LEU A N 1
ATOM 684 C CA . LEU A 1 89 ? -7.962 -0.325 8.248 1.00 89.25 89 LEU A CA 1
ATOM 685 C C . LEU A 1 89 ? -9.450 -0.604 7.992 1.00 89.25 89 LEU A C 1
ATOM 687 O O . LEU A 1 89 ? -10.312 0.041 8.593 1.00 89.25 89 LEU A O 1
ATOM 691 N N . ALA A 1 90 ? -9.768 -1.559 7.117 1.00 87.75 90 ALA A N 1
ATOM 692 C CA . ALA A 1 90 ? -11.141 -1.969 6.844 1.00 87.75 90 ALA A CA 1
ATOM 693 C C . ALA A 1 90 ? -11.793 -2.627 8.072 1.00 87.75 90 ALA A C 1
ATOM 695 O O . ALA A 1 90 ? -12.925 -2.288 8.415 1.00 87.75 90 ALA A O 1
ATOM 696 N N . GLU A 1 91 ? -11.069 -3.503 8.779 1.00 85.38 91 GLU A N 1
ATOM 697 C CA . GLU A 1 91 ? -11.541 -4.167 10.006 1.00 85.38 91 GLU A CA 1
ATOM 698 C C . GLU A 1 91 ? -11.851 -3.177 11.139 1.00 85.38 91 GLU A C 1
ATOM 700 O O . GLU A 1 91 ? -12.774 -3.407 11.920 1.00 85.38 91 GLU A O 1
ATOM 705 N N . SER A 1 92 ? -11.127 -2.056 11.229 1.00 84.88 92 SER A N 1
ATOM 706 C CA . SER A 1 92 ? -11.416 -1.001 12.210 1.00 84.88 92 SER A CA 1
ATOM 707 C C . SER A 1 92 ? -12.464 0.012 11.745 1.00 84.88 92 SER A C 1
A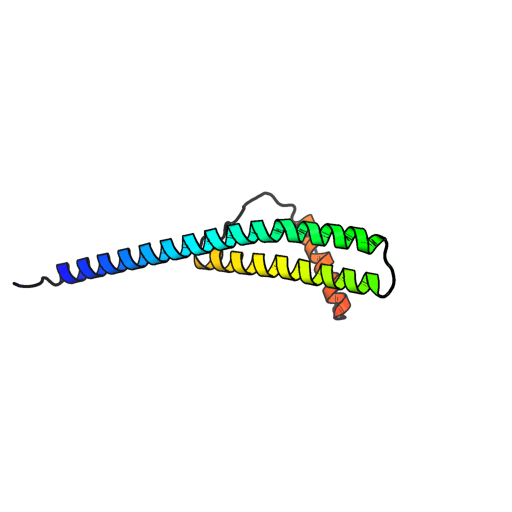TOM 709 O O . SER A 1 92 ? -12.710 0.997 12.445 1.00 84.88 92 SER A O 1
ATOM 711 N N . GLY A 1 93 ? -13.035 -0.163 10.548 1.00 81.81 93 GLY A N 1
ATOM 712 C CA . GLY A 1 93 ? -13.925 0.819 9.923 1.00 81.81 93 GLY A CA 1
ATOM 713 C C . GLY A 1 93 ? -13.248 2.166 9.643 1.00 81.81 93 GLY A C 1
ATOM 714 O O . GLY A 1 93 ? -13.928 3.177 9.505 1.00 81.81 93 GLY A O 1
ATOM 715 N N . SER A 1 94 ? -11.912 2.201 9.605 1.00 79.44 94 SER A N 1
ATOM 716 C CA . SER A 1 94 ? -11.106 3.423 9.479 1.00 79.44 94 SER A CA 1
ATOM 717 C C . SER A 1 94 ? -10.426 3.548 8.117 1.00 79.44 94 SER A C 1
ATOM 719 O O . SER A 1 94 ? -9.454 4.290 8.006 1.00 79.44 94 SER A O 1
ATOM 721 N N . LEU A 1 95 ? -10.905 2.836 7.090 1.00 81.44 95 LEU A N 1
ATOM 722 C CA . LEU A 1 95 ? -10.389 2.969 5.729 1.00 81.44 95 LEU A CA 1
ATOM 723 C C . LEU A 1 95 ? -10.652 4.403 5.227 1.00 81.44 95 LEU A C 1
ATOM 725 O O . LEU A 1 95 ? -11.813 4.772 5.021 1.00 81.44 95 LEU A O 1
ATOM 729 N N . PRO A 1 96 ? -9.613 5.242 5.068 1.00 76.69 96 PRO A N 1
ATOM 730 C CA . PRO A 1 96 ? -9.809 6.646 4.754 1.00 76.69 96 PRO A CA 1
ATOM 731 C C . PRO A 1 96 ? -10.234 6.794 3.292 1.00 76.69 96 PRO A C 1
ATOM 733 O O . PRO A 1 96 ? -9.500 6.426 2.376 1.00 76.69 96 PRO A O 1
ATOM 736 N N . ILE A 1 97 ? -11.413 7.370 3.061 1.00 84.94 97 ILE A N 1
ATOM 737 C CA . ILE A 1 97 ? -11.869 7.725 1.714 1.00 84.94 97 ILE A CA 1
ATOM 738 C C . ILE A 1 97 ? -11.418 9.154 1.425 1.00 84.94 97 ILE A C 1
ATOM 740 O O . ILE A 1 97 ? -11.902 10.106 2.038 1.00 84.94 97 ILE A O 1
ATOM 744 N N . ASN A 1 98 ? -10.496 9.310 0.477 1.00 83.44 98 ASN A N 1
ATOM 745 C CA . ASN A 1 98 ? -10.086 10.625 0.001 1.00 83.44 98 ASN A CA 1
ATOM 746 C C . ASN A 1 98 ? -11.005 11.082 -1.139 1.00 83.44 98 ASN A C 1
ATOM 748 O O . ASN A 1 98 ? -10.858 10.640 -2.278 1.00 83.44 98 ASN A O 1
ATOM 752 N N . VAL A 1 99 ? -11.962 11.957 -0.829 1.00 90.88 99 VAL A N 1
ATOM 753 C CA . VAL A 1 99 ? -12.858 12.546 -1.831 1.00 90.88 99 VAL A CA 1
ATOM 754 C C . VAL A 1 99 ? -12.155 13.732 -2.486 1.00 90.88 99 VAL A C 1
ATOM 756 O O . VAL A 1 99 ? -11.975 14.779 -1.865 1.00 90.88 99 VAL A O 1
ATOM 759 N N . CYS A 1 100 ? -11.769 13.579 -3.749 1.00 91.00 100 CYS A N 1
ATOM 760 C CA . CYS A 1 100 ? -11.145 14.633 -4.542 1.00 91.00 100 CYS A CA 1
ATOM 761 C C . CYS A 1 100 ? -11.744 14.699 -5.952 1.00 91.00 100 CYS A C 1
ATOM 763 O O . CYS A 1 100 ? -12.368 13.748 -6.424 1.00 91.00 100 CYS A O 1
ATOM 765 N N . ALA A 1 101 ? -11.558 15.835 -6.630 1.00 93.56 101 ALA A N 1
ATOM 766 C CA . ALA A 1 101 ? -11.869 15.928 -8.050 1.00 93.56 101 ALA A CA 1
ATOM 767 C C . ALA A 1 101 ? -10.919 15.011 -8.830 1.00 93.56 101 ALA A C 1
ATOM 769 O O . ALA A 1 101 ? -9.699 15.095 -8.667 1.00 93.56 101 ALA A O 1
ATOM 770 N N . CYS A 1 102 ? -11.474 14.150 -9.676 1.00 91.19 102 CYS A N 1
ATOM 771 C CA . CYS A 1 102 ? -10.712 13.256 -10.533 1.00 91.19 102 CYS A CA 1
ATOM 772 C C . CYS A 1 102 ? -11.179 13.372 -11.986 1.00 91.19 102 CYS A C 1
ATOM 774 O O . CYS A 1 102 ? -12.345 13.644 -12.269 1.00 91.19 102 CYS A O 1
ATOM 776 N N . ASP A 1 103 ? -10.240 13.177 -12.907 1.00 91.75 103 ASP A N 1
ATOM 777 C CA . ASP A 1 103 ? -10.527 13.067 -14.332 1.00 91.75 103 ASP A CA 1
ATOM 778 C C . ASP A 1 103 ? -10.940 11.621 -14.625 1.00 91.75 103 ASP A C 1
ATOM 780 O O . ASP A 1 103 ? -10.101 10.714 -14.667 1.00 91.75 103 ASP A O 1
ATOM 784 N N . ALA A 1 104 ? -12.248 11.404 -14.769 1.00 90.38 104 ALA A N 1
ATOM 785 C CA . ALA A 1 104 ? -12.815 10.084 -15.014 1.00 90.38 104 ALA A CA 1
ATOM 786 C C . ALA A 1 104 ? -12.261 9.450 -16.299 1.00 90.38 104 ALA A C 1
ATOM 788 O O . ALA A 1 104 ? -11.949 8.260 -16.305 1.00 90.38 104 ALA A O 1
ATOM 789 N N . THR A 1 105 ? -12.064 10.242 -17.356 1.00 91.75 105 THR A N 1
ATOM 790 C CA . THR A 1 105 ? -11.525 9.774 -18.638 1.00 91.75 105 THR A CA 1
ATOM 791 C C . THR A 1 105 ? -10.103 9.261 -18.469 1.00 91.75 105 THR A C 1
ATOM 793 O O . THR A 1 105 ? -9.772 8.176 -18.952 1.00 91.75 105 THR A O 1
ATOM 796 N N . ARG A 1 106 ? -9.265 9.988 -17.723 1.00 90.50 106 ARG A N 1
ATOM 797 C CA . ARG A 1 106 ? -7.893 9.556 -17.431 1.00 90.50 106 ARG A CA 1
ATOM 798 C C . ARG A 1 106 ? -7.860 8.265 -16.613 1.00 90.50 106 ARG A C 1
ATOM 800 O O . ARG A 1 106 ? -7.141 7.339 -16.974 1.00 90.50 106 ARG A O 1
ATOM 807 N N . VAL A 1 107 ? -8.663 8.180 -15.551 1.00 91.19 107 VAL A N 1
ATOM 808 C CA . VAL A 1 107 ? -8.740 6.975 -14.706 1.00 91.19 107 VAL A CA 1
ATOM 809 C C . VAL A 1 107 ? -9.190 5.760 -15.522 1.00 91.19 107 VAL A C 1
ATOM 811 O O . VAL A 1 107 ? -8.582 4.693 -15.433 1.00 91.19 107 VAL A O 1
ATOM 814 N N . LEU A 1 108 ? -10.228 5.917 -16.346 1.00 92.94 108 LEU A N 1
ATOM 815 C CA . LEU A 1 108 ? -10.725 4.848 -17.211 1.00 92.94 108 LEU A CA 1
ATOM 816 C C . LEU A 1 108 ? -9.693 4.439 -18.266 1.00 92.94 108 LEU A C 1
ATOM 818 O O . LEU A 1 108 ? -9.574 3.249 -18.550 1.00 92.94 108 LEU A O 1
ATOM 822 N N . THR A 1 109 ? -8.913 5.380 -18.800 1.00 91.12 109 THR A N 1
ATOM 823 C CA . THR A 1 109 ? -7.826 5.087 -19.751 1.00 91.12 109 THR A CA 1
ATOM 824 C C . THR A 1 109 ? -6.752 4.208 -19.107 1.00 91.12 109 THR A C 1
ATOM 826 O O . THR A 1 109 ? -6.459 3.131 -19.626 1.00 91.12 109 THR A O 1
ATOM 829 N N . ASP A 1 110 ? -6.256 4.580 -17.921 1.00 89.81 110 ASP A N 1
ATOM 830 C CA . ASP A 1 110 ? -5.231 3.808 -17.201 1.00 89.81 110 ASP A CA 1
ATOM 831 C C . ASP A 1 110 ? -5.704 2.374 -16.885 1.00 89.81 110 ASP A C 1
ATOM 833 O O . ASP A 1 110 ? -4.948 1.401 -16.991 1.00 89.81 110 ASP A O 1
ATOM 837 N N . ILE A 1 111 ? -6.976 2.223 -16.498 1.00 93.12 111 ILE A N 1
ATOM 838 C CA . ILE A 1 111 ? -7.591 0.911 -16.252 1.00 93.12 111 ILE A CA 1
ATOM 839 C C . ILE A 1 111 ? -7.680 0.109 -17.554 1.00 93.12 111 ILE A C 1
ATOM 841 O O . ILE A 1 111 ? -7.377 -1.089 -17.568 1.00 93.12 111 ILE A O 1
ATOM 845 N N . SER A 1 112 ? -8.077 0.764 -18.643 1.00 93.25 112 SER A N 1
ATOM 846 C CA . SER A 1 112 ? -8.265 0.138 -19.950 1.00 93.2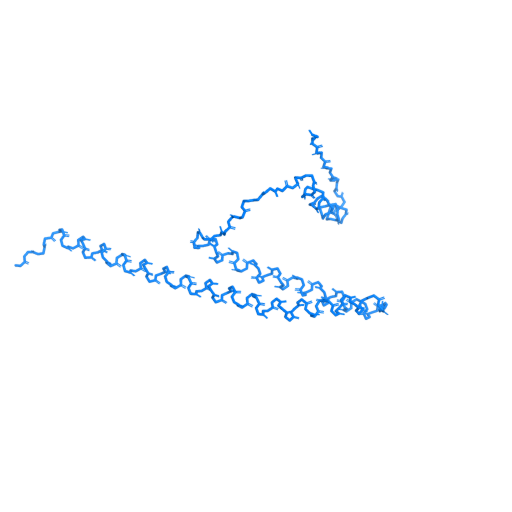5 112 SER A CA 1
ATOM 847 C C . SER A 1 112 ? -6.968 -0.445 -20.498 1.00 93.25 112 SER A C 1
ATOM 849 O O . SER A 1 112 ? -6.974 -1.582 -20.973 1.00 93.25 112 SER A O 1
ATOM 851 N N . ASP A 1 113 ? -5.853 0.273 -20.370 1.00 90.56 113 ASP A N 1
ATOM 852 C CA . ASP A 1 113 ? -4.539 -0.187 -20.830 1.00 90.56 113 ASP A CA 1
ATOM 853 C C . ASP A 1 113 ? -4.082 -1.440 -20.074 1.00 90.56 113 ASP A C 1
ATOM 855 O O . ASP A 1 113 ? -3.662 -2.435 -20.674 1.00 90.56 113 ASP A O 1
ATOM 859 N N . ARG A 1 114 ? -4.254 -1.451 -18.746 1.00 89.62 114 ARG A N 1
ATOM 860 C CA . ARG A 1 114 ? -3.933 -2.621 -17.910 1.00 89.62 114 ARG A CA 1
ATOM 861 C C . ARG A 1 114 ? -4.800 -3.828 -18.260 1.00 89.62 114 ARG A C 1
ATOM 863 O O . ARG A 1 114 ? -4.307 -4.957 -18.315 1.00 89.62 114 ARG A O 1
ATOM 870 N N . MET A 1 115 ? -6.096 -3.608 -18.474 1.00 94.00 115 MET A N 1
ATOM 871 C CA . MET A 1 115 ? -7.023 -4.681 -18.833 1.00 94.00 115 MET A CA 1
ATOM 872 C C . MET A 1 115 ? -6.759 -5.217 -20.237 1.00 94.00 115 MET A C 1
ATOM 874 O O . MET A 1 115 ? -6.854 -6.428 -20.429 1.00 94.00 115 MET A O 1
ATOM 878 N N . ARG A 1 116 ? -6.350 -4.367 -21.185 1.00 93.25 116 ARG A N 1
ATOM 879 C CA . ARG A 1 116 ? -6.004 -4.777 -22.550 1.00 93.25 116 ARG A CA 1
ATOM 880 C C . ARG A 1 116 ? -4.865 -5.791 -22.568 1.00 93.25 116 ARG A C 1
ATOM 882 O O . ARG A 1 116 ? -5.042 -6.865 -23.133 1.00 93.25 116 ARG A O 1
ATOM 889 N N . ILE A 1 117 ? -3.774 -5.526 -21.847 1.00 88.81 117 ILE A N 1
ATOM 890 C CA . ILE A 1 117 ? -2.642 -6.465 -21.722 1.00 88.81 117 ILE A CA 1
ATOM 891 C C . ILE A 1 117 ? -3.117 -7.827 -21.185 1.00 88.81 117 ILE A C 1
ATOM 893 O O . ILE A 1 117 ? -2.738 -8.891 -21.680 1.00 88.81 117 ILE A O 1
ATOM 897 N N . ARG A 1 118 ? -3.990 -7.815 -20.169 1.00 91.12 118 ARG A N 1
ATOM 898 C CA . ARG A 1 118 ? -4.538 -9.041 -19.567 1.00 91.12 118 ARG A CA 1
ATOM 899 C C . ARG A 1 118 ? -5.500 -9.778 -20.505 1.00 91.12 118 ARG A C 1
ATOM 901 O O . ARG A 1 118 ? -5.545 -11.007 -20.467 1.00 91.12 118 ARG A O 1
ATOM 908 N N . ALA A 1 119 ? -6.281 -9.045 -21.294 1.00 93.75 119 ALA A N 1
ATOM 909 C CA . ALA A 1 119 ? -7.244 -9.580 -22.248 1.00 93.75 119 ALA A CA 1
ATOM 910 C C . ALA A 1 119 ? -6.538 -10.216 -23.454 1.00 93.75 119 ALA A C 1
ATOM 912 O O . ALA A 1 119 ? -6.854 -11.353 -23.800 1.00 93.75 119 ALA A O 1
ATOM 913 N N . GLU A 1 120 ? -5.515 -9.554 -24.001 1.00 92.69 120 GLU A N 1
ATOM 914 C CA . GLU A 1 120 ? -4.633 -10.088 -25.047 1.00 92.69 120 GLU A CA 1
ATOM 915 C C . GLU A 1 120 ? -3.959 -11.384 -24.594 1.00 92.69 120 GLU A C 1
ATOM 917 O O . GLU A 1 120 ? -4.039 -12.399 -25.284 1.00 92.69 120 GLU A O 1
ATOM 922 N N . GLY A 1 121 ? -3.401 -11.400 -23.377 1.00 89.06 121 GLY A N 1
ATOM 923 C CA . GLY A 1 121 ? -2.797 -12.601 -22.791 1.00 89.06 121 GLY A CA 1
ATOM 924 C C . GLY A 1 121 ? -3.770 -13.771 -22.585 1.00 89.06 121 GLY A C 1
ATOM 925 O O . GLY A 1 121 ? -3.337 -14.900 -22.370 1.00 89.06 121 GLY A O 1
ATOM 926 N N . LYS A 1 122 ? -5.083 -13.521 -22.653 1.00 93.62 122 LYS A N 1
ATOM 927 C CA . LYS A 1 122 ? -6.145 -14.530 -22.544 1.00 93.62 122 LYS A CA 1
ATOM 928 C C . LYS A 1 122 ? -6.935 -14.729 -23.845 1.00 93.62 122 LYS A C 1
ATOM 930 O O . LYS A 1 122 ? -7.862 -15.534 -23.851 1.00 93.62 122 LYS A O 1
ATOM 935 N N . GLY A 1 123 ? -6.596 -14.011 -24.919 1.00 94.19 123 GLY A N 1
ATOM 936 C CA . GLY A 1 123 ? -7.305 -14.058 -26.199 1.00 94.19 123 GLY A CA 1
ATOM 937 C C . GLY A 1 123 ? -8.765 -13.594 -26.135 1.00 94.19 123 GLY A C 1
ATOM 938 O O . GLY A 1 123 ? -9.589 -14.079 -26.906 1.00 94.19 123 GLY A O 1
ATOM 939 N N . VAL A 1 124 ? -9.110 -12.699 -25.205 1.00 96.25 124 VAL A N 1
ATOM 940 C CA . VAL A 1 124 ? -10.485 -12.200 -25.025 1.00 96.25 124 VAL A CA 1
ATOM 941 C C . VAL A 1 124 ? -10.594 -10.786 -25.582 1.00 96.25 124 VAL A C 1
ATOM 943 O O . VAL A 1 124 ? -9.698 -9.970 -25.378 1.00 96.25 124 VAL A O 1
ATOM 946 N N . ALA A 1 125 ? -11.696 -10.476 -26.265 1.00 93.56 125 ALA A N 1
ATOM 947 C CA . ALA A 1 125 ? -11.970 -9.113 -26.709 1.00 93.56 125 ALA A CA 1
ATOM 948 C C . ALA A 1 125 ? -12.309 -8.214 -25.506 1.00 93.56 125 ALA A C 1
ATOM 950 O O . ALA A 1 125 ? -13.095 -8.600 -24.640 1.00 93.56 125 ALA A O 1
ATOM 951 N N . PHE A 1 126 ? -11.727 -7.015 -25.467 1.00 94.81 126 PHE A N 1
ATOM 952 C CA . PHE A 1 126 ? -11.974 -6.008 -24.436 1.00 94.81 126 PHE A CA 1
ATOM 953 C C . PHE A 1 126 ? -12.163 -4.639 -25.097 1.00 94.81 126 PHE A C 1
ATOM 955 O O . PHE A 1 126 ? -11.252 -4.140 -25.758 1.00 94.81 126 PHE A O 1
ATOM 962 N N . CYS A 1 127 ? -13.345 -4.049 -24.919 1.00 91.62 127 CYS A N 1
ATOM 963 C CA . CYS A 1 127 ? -13.724 -2.744 -25.459 1.00 91.62 127 CYS A CA 1
ATOM 964 C C . CYS A 1 127 ? -14.161 -1.825 -24.319 1.00 91.62 127 CYS A C 1
ATOM 966 O O . CYS A 1 127 ? -14.773 -2.285 -23.355 1.00 91.62 127 CYS A O 1
ATOM 968 N N . VAL A 1 128 ? -13.853 -0.535 -24.442 1.00 91.12 128 VAL A N 1
ATOM 969 C CA . VAL A 1 128 ? -14.224 0.500 -23.473 1.00 91.12 128 VAL A CA 1
ATOM 970 C C . VAL A 1 128 ? -14.903 1.623 -24.241 1.00 91.12 128 VAL A C 1
ATOM 972 O O . VAL A 1 128 ? -14.355 2.112 -25.228 1.00 91.12 128 VAL A O 1
ATOM 975 N N . GLU A 1 129 ? -16.086 2.010 -23.782 1.00 89.94 129 GLU A N 1
ATOM 976 C CA . GLU A 1 129 ? -16.860 3.136 -24.299 1.00 89.94 129 GLU A CA 1
ATOM 977 C C . GLU A 1 129 ? -16.924 4.194 -23.197 1.00 89.94 129 GLU A C 1
ATOM 979 O O . GLU A 1 129 ? -17.263 3.886 -22.053 1.00 89.94 129 GLU A O 1
ATOM 984 N N . ILE A 1 130 ? -16.522 5.422 -23.523 1.00 84.62 130 ILE A N 1
ATOM 985 C CA . ILE A 1 130 ? -16.550 6.562 -22.605 1.00 84.62 130 ILE A CA 1
ATOM 986 C C . ILE A 1 130 ? -17.433 7.616 -23.260 1.00 84.62 130 ILE A C 1
ATOM 988 O O . ILE A 1 130 ? -17.084 8.133 -24.324 1.00 84.62 130 ILE A O 1
ATOM 992 N N . ASP A 1 131 ? -18.575 7.897 -22.637 1.00 82.12 131 ASP A N 1
ATOM 993 C CA . ASP A 1 131 ? -19.447 8.992 -23.053 1.00 82.12 131 ASP A CA 1
ATOM 994 C C . ASP A 1 131 ? -18.757 10.336 -22.778 1.00 82.12 131 ASP A C 1
ATOM 996 O O . ASP A 1 131 ? -18.054 10.493 -21.775 1.00 82.12 131 ASP A O 1
ATOM 1000 N N . ALA A 1 132 ? -18.933 11.281 -23.703 1.00 63.88 132 ALA A N 1
ATOM 1001 C CA . ALA A 1 132 ? -18.347 12.620 -23.637 1.00 63.88 132 ALA A CA 1
ATOM 1002 C C . ALA A 1 132 ? -19.088 13.551 -22.666 1.00 63.88 132 ALA A C 1
ATOM 1004 O O . ALA A 1 132 ? -20.337 13.467 -22.596 1.00 63.88 132 ALA A O 1
#

Secondary structure (DSSP, 8-state):
----HHHHHHHHHHHHHHHHHHHHHHHHHHHHHHHHHHHHHHHHHHHHHHHHHHHHTT--HHHHHHHHHHHHHHHHHHHHHHHHHHHHHHHTT----------HHHHHHHHHHHHHHHHHTTT---------

Radius of gyration: 24.83 Å; chains: 1; bounding box: 53×30×77 Å

Sequence (132 aa):
MSTDPSDAVQAQERQLRLAQARAEEGSRARIAFLANMSHEIRTPLTAILGFAETLGERLTGHDLELVRIIQRNGEQLVQLISDVLDIALAESGSLPINVCACDATRVLTDISDRMRIRAEGKGVAFCVEIDA

=== Feature glossary ===
The record interleaves many kinds of information about one protein. Here is each kind framed as the question it answers.

Q: Are the domains correctly placed relative to each other?
A: Predicted aligned error is AlphaFold's pairwise confidence. Unlike pLDDT (per-residue), PAE is per-residue-pair and captures whether two parts of the structure are correctly placed relative to each other. Units are ångströms of expected positional error.

Q: Which residues are in helices, strands, or loops?
A: Eight-state secondary structure (DSSP): H is the canonical α-helix, G the tighter 3₁₀-helix, I the wider π-helix; E/B are β-structure, T and S are turns and bends, and '-' is everything else. DSSP derives these from the pattern of main-chain N–H···O=C hydrogen bonds, not from the sequence.

Q: What if only a Cα trace is available?
A: P-SEA three-state annotation labels each residue as helix, strand, or coil based purely on the geometry of the Cα trace. It serves as a fallback when the full backbone (and thus DSSP) is unavailable.

Q: What are the backbone torsion angles?
A: φ (phi) and ψ (psi) are the two rotatable backbone dihedrals per residue: φ is the C(i-1)–N–Cα–C torsion, ψ is the N–Cα–C–N(i+1) torsion, both in degrees on (−180°, 180°]. α-helical residues cluster near (−60°, −45°); β-strand residues near (−120°, +130°). A Ramachandran plot is simply a scatter of (φ, ψ) for every residue.

Q: What known structures does this most resemble?
A: Structural nearest neighbors (via Foldseek easy-search vs the PDB). Reported per hit: target PDB id, E-value, and alignment TM-score. A TM-score above ~0.5 is the conventional threshold for 'same fold'.

Q: What family and function is it annotated with?
A: Database cross-references. InterPro integrates a dozen domain/family signature databases into unified entries with residue-range hits. GO terms attach function/process/location labels with evidence codes. CATH codes position the fold in a four-level structural taxonomy. Organism is the NCBI-taxonomy species name.

Q: Which residues are buried vs exposed?
A: Solvent accessibility: the surface area of each residue that a 1.4 Å water probe can touch, in Å². When only backbone atoms are present the absolute values are lower than full-atom SASA (side chains contribute most of the area) and are flagged as backbone-only.

Q: What do the diagnostic plots show?
A: Three diagnostic plots accompany the record. The Cα contact map visualizes the tertiary structure as a 2D adjacency matrix (8 Å cutoff, sequence-local contacts suppressed). The Ramachandran plot shows the distribution of backbone (φ, ψ) torsions, with points in the α and β basins reflecting secondary structure content. The PAE plot shows AlphaFold's inter-residue confidence as a color matrix.

Q: What is the amino-acid chain?
A: The amino-acid sequence is the protein's primary structure: the linear order of residues from the N-terminus to the C-terminus, written in one-letter code. Everything else here — the 3D coordinates, the secondary structure, the domain annotations — is ultimately a consequence of this string.

Q: What do the rendered images show?
A: The six renders are orthographic views along the three Cartesian axes in both directions. Representation (cartoon, sticks, or surface) and color scheme (sequence-rainbow or by-chain) vary across proteins so the training set covers all the common visualization conventions.

Q: Where is each backbone atom in 3D?
A: The mmCIF table is the protein's shape written out atom by atom. For each backbone N, Cα, C, and carbonyl O, it records an (x, y, z) coordinate triple in Å plus the residue type, chain letter, and residue number.

Q: How mobile is each atom in the crystal?
A: For experimental (PDB) structures, the B-factor (temperature factor) quantifies the positional spread of each atom in the crystal — a combination of thermal vibration and static disorder — in units of Å². High B-factors mark flexible loops or poorly resolved regions; low B-factors mark the rigid, well-ordered core.

Q: How big and how compact is the whole molecule?
A: Three whole-structure scalars: the radius of gyration (RMS distance of Cα from centroid, in Å), the count of Cα–Cα contacts (pairs closer than 8 Å and separated by more than four residues in sequence — i.e. tertiary, not local, contacts), and the bounding-box dimensions. Together they distinguish compact globular folds from extended fibres or disordered chains.

Q: What does the local fold look like, residue by residue?
A: A 3Di character summarizes, for each residue, the relative orientation of the Cα frame of its nearest spatial neighbor. Because it encodes fold topology rather than chemistry, 3Di alignments detect remote structural similarity that sequence alignment misses.

Q: How confident is the AlphaFold model at each residue?
A: For AlphaFold models, the B-factor field carries pLDDT — the model's own estimate of local accuracy on a 0–100 scale. Regions with pLDDT<50 should be treated as essentially unmodeled; they often correspond to intrinsically disordered segments.